Protein AF-M7ZDM6-F1 (afdb_monomer)

Radius of gyration: 28.96 Å; Cα contacts (8 Å, |Δi|>4): 39; chains: 1; bounding box: 56×85×40 Å

Mean predicted aligned error: 17.51 Å

Secondary structure (DSSP, 8-state):
--SSTTHHHHHHHHHHHHHHHHHT--HHHHTHHHHHHHHHHHHHTHHHHHHHHHHHHHHHHHHHHHHHHHHHHHTTS----------------------------------------------

Sequence (123 aa):
MKAGGCKEAFVSWEECVQAAEKEGSDMVERCFQVTTDLKKCMDAHADYYAPVLQAEQTVSDQAQAAIAAATADTNKNNGEESAPSPDTDWVEVEEATSSTPAEGMKNEEAIVDKAESLSLGNQ

pLDDT: mean 73.75, std 25.98, range [29.66, 98.75]

Foldseek 3Di:
DCDDDLNVLVVVLVVLQVVCVVVVHDSCVRCVVSVVVSVVRCVVVVVVVVVVVVVVVVVVVVVVVVVVVVVVVVVVPDPDDDDDDPPPDDPPPDDDDDDDDDDDDDDDDDDDDDDDDDDDDDD

Solvent-accessible surface area (backbone atoms only — not comparable to full-atom values): 8118 Å² total; per-residue (Å²): 106,89,62,70,96,43,24,67,43,42,50,56,33,52,54,42,43,54,50,19,64,75,69,73,46,64,45,67,76,75,32,42,65,45,47,51,52,32,49,53,41,46,64,78,42,36,81,81,51,41,66,61,53,52,53,51,49,53,51,51,54,51,52,54,51,51,52,52,50,58,53,58,62,54,65,75,76,58,86,84,82,82,85,80,78,83,78,74,76,74,81,77,81,74,86,78,88,77,85,86,88,88,86,89,84,89,82,86,86,88,83,81,86,82,80,82,87,90,79,84,85,82,136

Structure (mmCIF, N/CA/C/O backbone):
data_AF-M7ZDM6-F1
#
_entry.id   AF-M7ZDM6-F1
#
loop_
_atom_site.group_PDB
_atom_site.id
_atom_site.type_symbol
_atom_site.label_atom_id
_atom_site.label_alt_id
_atom_site.label_comp_id
_atom_site.label_asym_id
_atom_site.label_entity_id
_atom_site.label_seq_id
_atom_site.pdbx_PDB_ins_code
_atom_site.Cartn_x
_atom_site.Cartn_y
_atom_site.Cartn_z
_atom_site.occupancy
_atom_site.B_iso_or_equiv
_atom_site.auth_seq_id
_atom_site.auth_comp_id
_atom_site.auth_asym_id
_atom_site.auth_atom_id
_atom_site.pdbx_PDB_model_num
ATOM 1 N N . MET A 1 1 ? -2.702 -8.001 -3.605 1.00 80.75 1 MET A N 1
ATOM 2 C CA . MET A 1 1 ? -2.093 -8.751 -2.479 1.00 80.75 1 MET A CA 1
ATOM 3 C C . MET A 1 1 ? -2.919 -9.944 -1.969 1.00 80.75 1 MET A C 1
ATOM 5 O O . MET A 1 1 ? -2.412 -10.691 -1.148 1.00 80.75 1 MET A O 1
ATOM 9 N N . LYS A 1 2 ? -4.134 -10.211 -2.490 1.00 80.12 2 LYS A N 1
ATOM 10 C CA . LYS A 1 2 ? -4.997 -11.348 -2.074 1.00 80.12 2 LYS A CA 1
ATOM 11 C C . LYS A 1 2 ? -4.570 -12.737 -2.592 1.00 80.12 2 LYS A C 1
ATOM 13 O O . LYS A 1 2 ? -5.308 -13.709 -2.449 1.00 80.12 2 LYS A O 1
ATOM 18 N N . ALA A 1 3 ? -3.397 -12.832 -3.207 1.00 80.88 3 ALA A N 1
ATOM 19 C CA . ALA A 1 3 ? -2.807 -14.055 -3.741 1.00 80.88 3 ALA A CA 1
ATOM 20 C C . ALA A 1 3 ? -1.290 -14.034 -3.493 1.00 80.88 3 ALA A C 1
ATOM 22 O O . ALA A 1 3 ? -0.704 -12.955 -3.363 1.00 80.88 3 ALA A O 1
ATOM 23 N N . GLY A 1 4 ? -0.663 -15.211 -3.459 1.00 86.12 4 GLY A N 1
ATOM 24 C CA . GLY A 1 4 ? 0.757 -15.375 -3.128 1.00 86.12 4 GLY A CA 1
ATOM 25 C C . GLY A 1 4 ? 1.005 -15.652 -1.640 1.00 86.12 4 GLY A C 1
ATOM 26 O O . GLY A 1 4 ? 0.064 -15.821 -0.864 1.00 86.12 4 GLY A O 1
ATOM 27 N N . GLY A 1 5 ? 2.283 -15.708 -1.248 1.00 90.69 5 GLY A N 1
ATOM 28 C CA . GLY A 1 5 ? 2.720 -16.138 0.091 1.00 90.69 5 GLY A CA 1
ATOM 29 C C . GLY A 1 5 ? 2.243 -15.256 1.250 1.00 90.69 5 GLY A C 1
ATOM 30 O O . GLY A 1 5 ? 2.116 -15.740 2.369 1.00 90.69 5 GLY A O 1
ATOM 31 N N . CYS A 1 6 ? 1.898 -13.994 0.982 1.00 96.19 6 CYS A N 1
ATOM 32 C CA . CYS A 1 6 ? 1.470 -13.034 2.005 1.00 96.19 6 CYS A CA 1
ATOM 33 C C . CYS A 1 6 ? -0.045 -12.853 2.113 1.00 96.19 6 CYS A C 1
ATOM 35 O O . CYS A 1 6 ? -0.493 -11.894 2.739 1.00 96.19 6 CYS A O 1
ATOM 37 N N . LYS A 1 7 ? -0.845 -13.742 1.509 1.00 95.50 7 LYS A N 1
ATOM 38 C CA . LYS A 1 7 ? -2.310 -13.630 1.531 1.00 95.50 7 LYS A CA 1
ATOM 39 C C . LYS A 1 7 ? -2.861 -13.517 2.957 1.00 95.50 7 LYS A C 1
ATOM 41 O O . LYS A 1 7 ? -3.664 -12.630 3.209 1.00 95.50 7 LYS A O 1
ATOM 46 N N . GLU A 1 8 ? -2.426 -14.377 3.875 1.00 96.94 8 GLU A N 1
ATOM 47 C CA . GLU A 1 8 ? -2.952 -14.390 5.249 1.00 96.94 8 GLU A CA 1
ATOM 48 C C . GLU A 1 8 ? -2.577 -13.112 6.013 1.00 96.94 8 GLU A C 1
ATOM 50 O O . GLU A 1 8 ? -3.441 -12.479 6.610 1.00 96.94 8 GLU A O 1
ATOM 55 N N . ALA A 1 9 ? -1.323 -12.656 5.899 1.00 96.56 9 ALA A N 1
ATOM 56 C CA . ALA A 1 9 ? -0.893 -11.381 6.479 1.00 96.56 9 ALA A CA 1
ATOM 57 C C . ALA A 1 9 ? -1.692 -10.192 5.914 1.00 96.56 9 ALA A C 1
ATOM 59 O O . ALA A 1 9 ? -2.008 -9.248 6.636 1.00 96.56 9 ALA A O 1
ATOM 60 N N . PHE A 1 10 ? -2.050 -10.248 4.628 1.00 97.56 10 PHE A N 1
ATOM 61 C CA . PHE A 1 10 ? -2.876 -9.229 3.990 1.00 97.56 10 PHE A CA 1
ATOM 62 C C . PHE A 1 10 ? -4.321 -9.246 4.504 1.00 97.56 10 PHE A C 1
ATOM 64 O O . PHE A 1 10 ? -4.865 -8.184 4.788 1.00 97.56 10 PHE A O 1
ATOM 71 N N . VAL A 1 11 ? -4.924 -10.426 4.677 1.00 97.94 11 VAL A N 1
ATOM 72 C CA . VAL A 1 11 ? -6.275 -10.555 5.250 1.00 97.94 11 VAL A CA 1
ATOM 73 C C . VAL A 1 11 ? -6.311 -10.019 6.683 1.00 97.94 11 VAL A C 1
ATOM 75 O O . VAL A 1 11 ? -7.189 -9.224 7.001 1.00 97.94 11 VAL A O 1
ATOM 78 N N . SER A 1 12 ? -5.324 -10.350 7.524 1.00 97.88 12 SER A N 1
ATOM 79 C CA . SER A 1 12 ? -5.245 -9.806 8.891 1.00 97.88 12 SER A CA 1
ATOM 80 C C . SER A 1 12 ? -5.106 -8.281 8.920 1.00 97.88 12 SER A C 1
ATOM 82 O O . SER A 1 12 ? -5.660 -7.617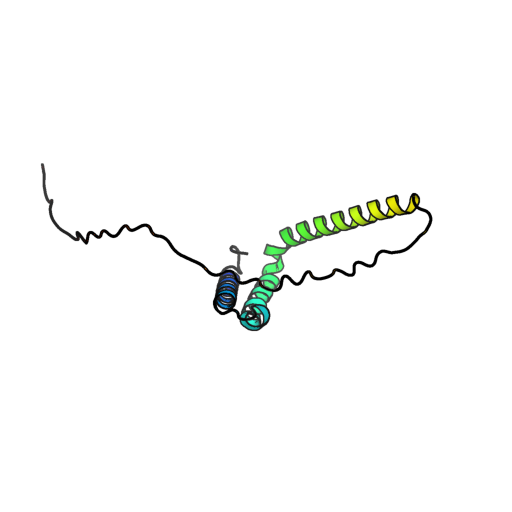 9.797 1.00 97.88 12 SER A O 1
ATOM 84 N N . TRP A 1 13 ? -4.379 -7.706 7.959 1.00 98.50 13 TRP A N 1
ATOM 85 C CA . TRP A 1 13 ? -4.308 -6.258 7.799 1.00 98.50 13 TRP A CA 1
ATOM 86 C C . TRP A 1 13 ? -5.664 -5.660 7.384 1.00 98.50 13 TRP A C 1
ATOM 88 O O . TRP A 1 13 ? -6.107 -4.704 8.016 1.00 98.50 13 TRP A O 1
ATOM 98 N N . GLU A 1 14 ? -6.361 -6.244 6.399 1.00 98.06 14 GLU A N 1
ATOM 99 C CA . GLU A 1 14 ? -7.698 -5.787 5.972 1.00 98.06 14 GLU A CA 1
ATOM 100 C C . GLU A 1 14 ? -8.721 -5.840 7.116 1.00 98.06 14 GLU A C 1
ATOM 102 O O . GLU A 1 14 ? -9.502 -4.906 7.298 1.00 98.06 14 GLU A O 1
ATOM 107 N N . GLU A 1 15 ? -8.710 -6.913 7.908 1.00 98.38 15 GLU A N 1
ATOM 108 C CA . GLU A 1 15 ? -9.581 -7.062 9.077 1.00 98.38 15 GLU A CA 1
ATOM 109 C C . GLU A 1 15 ? -9.297 -5.990 10.132 1.00 98.38 15 GLU A C 1
ATOM 111 O O . GLU A 1 15 ? -10.231 -5.409 10.691 1.00 98.38 15 GLU A O 1
ATOM 116 N N . CYS A 1 16 ? -8.019 -5.681 10.375 1.00 98.75 16 CYS A N 1
ATOM 117 C CA . CYS A 1 16 ? -7.642 -4.614 11.292 1.00 98.75 16 CYS A CA 1
ATOM 118 C C . CYS A 1 16 ? -8.108 -3.241 10.796 1.00 98.75 16 CYS A C 1
ATOM 120 O O . CYS A 1 16 ? -8.686 -2.488 11.579 1.00 98.75 16 CYS A O 1
ATOM 122 N N . VAL A 1 17 ? -7.904 -2.927 9.510 1.00 98.38 17 VAL A N 1
ATOM 123 C CA . VAL A 1 17 ? -8.342 -1.655 8.910 1.00 98.38 17 VAL A CA 1
ATOM 124 C C . VAL A 1 17 ? -9.860 -1.517 8.998 1.00 98.38 17 VAL A C 1
ATOM 126 O O . VAL A 1 17 ? -10.347 -0.506 9.494 1.00 98.38 17 VAL A O 1
ATOM 129 N N . GLN A 1 18 ? -10.617 -2.560 8.640 1.00 98.44 18 GLN A N 1
ATOM 130 C CA . GLN A 1 18 ? -12.075 -2.537 8.789 1.00 98.44 18 GLN A CA 1
ATOM 131 C C . GLN A 1 18 ? -12.524 -2.349 10.240 1.00 98.44 18 GLN A C 1
ATOM 133 O O . GLN A 1 18 ? -13.552 -1.719 10.484 1.00 98.44 18 GLN A O 1
ATOM 138 N N . ALA A 1 19 ? -11.818 -2.936 11.208 1.00 98.38 19 ALA A N 1
ATOM 139 C CA . ALA A 1 19 ? -12.120 -2.714 12.618 1.00 98.38 19 ALA A CA 1
ATOM 140 C C . ALA A 1 19 ? -11.812 -1.266 13.028 1.00 98.38 19 ALA A C 1
ATOM 142 O O . ALA A 1 19 ? -12.620 -0.653 13.721 1.00 98.38 19 ALA A O 1
ATOM 143 N N . ALA A 1 20 ? -10.693 -0.704 12.558 1.00 98.31 20 ALA A N 1
ATOM 144 C CA . ALA A 1 20 ? -10.311 0.675 12.839 1.00 98.31 20 ALA A CA 1
ATOM 145 C C . ALA A 1 20 ? -11.353 1.677 12.319 1.00 98.31 20 ALA A C 1
ATOM 147 O O . ALA A 1 20 ? -11.764 2.568 13.057 1.00 98.31 20 ALA A O 1
ATOM 148 N N . GLU A 1 21 ? -11.831 1.475 11.088 1.00 97.75 21 GLU A N 1
ATOM 149 C CA . GLU A 1 21 ? -12.880 2.289 10.466 1.00 97.75 21 GLU A CA 1
ATOM 150 C C . GLU A 1 21 ? -14.199 2.218 11.244 1.00 97.75 21 GLU A C 1
ATOM 152 O O . GLU A 1 21 ? -14.809 3.246 11.530 1.00 97.75 21 GLU A O 1
ATOM 157 N N . LYS A 1 22 ? -14.633 1.010 11.631 1.00 98.31 22 LYS A N 1
ATOM 158 C CA . LYS A 1 22 ? -15.876 0.809 12.398 1.00 98.31 22 LYS A CA 1
ATOM 159 C C . LYS A 1 22 ? -15.822 1.449 13.784 1.00 98.31 22 LYS A C 1
ATOM 161 O O . LYS A 1 22 ? -16.853 1.877 14.294 1.00 98.31 22 LYS A O 1
ATOM 166 N N . GLU A 1 23 ? -14.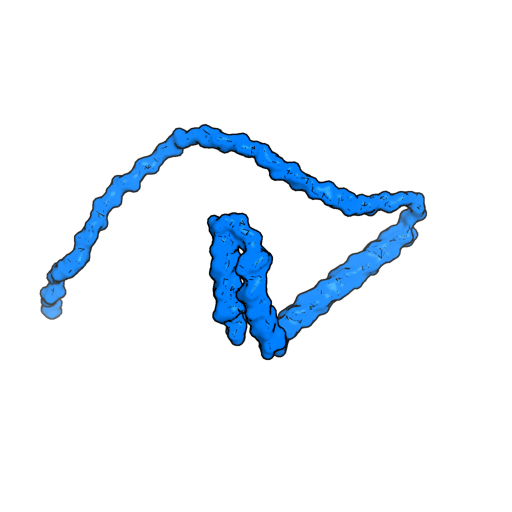644 1.479 14.397 1.00 97.56 23 GLU A N 1
ATOM 167 C CA . GLU A 1 23 ? -14.428 2.028 15.737 1.00 97.56 23 GLU A CA 1
ATOM 168 C C . GLU A 1 23 ? -14.051 3.519 15.723 1.00 97.56 23 GLU A C 1
ATOM 170 O O . GLU A 1 23 ? -13.981 4.134 16.785 1.00 97.56 23 GLU A O 1
ATOM 175 N N . GLY A 1 24 ? -13.810 4.110 14.546 1.00 97.19 24 GLY A N 1
ATOM 176 C CA . GLY A 1 24 ? -13.338 5.491 14.415 1.00 97.19 24 GLY A CA 1
ATOM 177 C C . GLY A 1 24 ? -11.936 5.718 14.993 1.00 97.19 24 GLY A C 1
ATOM 178 O O . GLY A 1 24 ? -11.596 6.839 15.362 1.00 97.19 24 GLY A O 1
ATOM 179 N N . SER A 1 25 ? -11.130 4.660 15.120 1.00 96.69 25 SER A N 1
ATOM 180 C CA . SER A 1 25 ? -9.754 4.740 15.620 1.00 96.69 25 SER A CA 1
ATOM 181 C C . SER A 1 25 ? -8.766 4.984 14.483 1.00 96.69 25 SER A C 1
ATOM 183 O O . SER A 1 25 ? -8.984 4.493 13.374 1.00 96.69 25 SER A O 1
ATOM 185 N N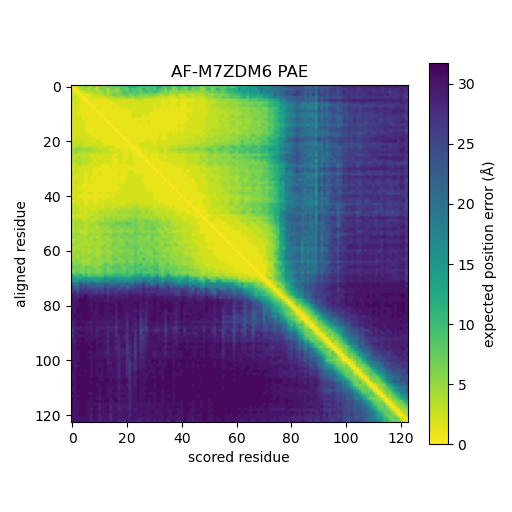 . ASP A 1 26 ? -7.641 5.641 14.768 1.00 97.56 26 ASP A N 1
ATOM 186 C CA . ASP A 1 26 ? -6.573 5.797 13.783 1.00 97.56 26 ASP A CA 1
ATOM 187 C C . ASP A 1 26 ? -6.020 4.432 13.337 1.00 97.56 26 ASP A C 1
ATOM 189 O O . ASP A 1 26 ? -5.499 3.641 14.133 1.00 97.56 26 ASP A O 1
ATOM 193 N N . MET A 1 27 ? -6.149 4.145 12.041 1.00 97.56 27 MET A N 1
ATOM 194 C CA . MET A 1 27 ? -5.733 2.864 11.473 1.00 97.56 27 MET A CA 1
ATOM 195 C C . MET A 1 27 ? -4.215 2.681 11.532 1.00 97.56 27 MET A C 1
ATOM 197 O O . MET A 1 27 ? -3.747 1.547 11.627 1.00 97.56 27 MET A O 1
ATOM 201 N N . VAL A 1 28 ? -3.442 3.773 11.468 1.00 96.19 28 VAL A N 1
ATOM 202 C CA . VAL A 1 28 ? -1.979 3.710 11.407 1.00 96.19 28 VAL A CA 1
ATOM 203 C C . VAL A 1 28 ? -1.433 3.239 12.746 1.00 96.19 28 VAL A C 1
ATOM 205 O O . VAL A 1 28 ? -0.665 2.278 12.779 1.00 96.19 28 VAL A O 1
ATOM 208 N N . GLU A 1 29 ? -1.875 3.846 13.845 1.00 97.50 29 GLU A N 1
ATOM 209 C CA . GLU A 1 29 ? -1.501 3.434 15.196 1.00 97.50 29 GLU A CA 1
ATOM 210 C C . GLU A 1 29 ? -2.049 2.047 15.542 1.00 97.50 29 GLU A C 1
ATOM 212 O O . GLU A 1 29 ? -1.296 1.173 15.983 1.00 97.50 29 GLU A O 1
ATOM 217 N N . ARG A 1 30 ? -3.343 1.799 15.298 1.00 97.94 30 ARG A N 1
ATOM 218 C CA . ARG A 1 30 ? -3.982 0.525 15.662 1.00 97.94 30 ARG A CA 1
ATOM 219 C C . ARG A 1 30 ? -3.400 -0.659 14.895 1.00 97.94 30 ARG A C 1
ATOM 221 O O . ARG A 1 30 ? -3.146 -1.714 15.476 1.00 97.94 30 ARG A O 1
ATOM 228 N N . CYS A 1 31 ? -3.212 -0.503 13.588 1.00 98.56 31 CYS A N 1
ATOM 229 C CA . CYS A 1 31 ? -2.805 -1.585 12.696 1.00 98.56 31 CYS A CA 1
ATOM 230 C C . CYS A 1 31 ? -1.303 -1.587 12.408 1.00 98.56 31 CYS A C 1
ATOM 232 O O . CYS A 1 31 ? -0.857 -2.322 11.524 1.00 98.56 31 CYS A O 1
ATOM 234 N N . PHE A 1 32 ? -0.500 -0.818 13.152 1.00 98.44 32 PHE A N 1
ATOM 235 C CA . PHE A 1 32 ? 0.945 -0.714 12.945 1.00 98.44 32 PHE A CA 1
ATOM 236 C C . PHE A 1 32 ? 1.638 -2.081 12.916 1.00 98.44 32 PHE A C 1
ATOM 238 O O . PHE A 1 32 ? 2.420 -2.375 12.008 1.00 98.44 32 PHE A O 1
ATOM 245 N N . GLN A 1 33 ? 1.326 -2.943 13.888 1.00 98.50 33 GLN A N 1
ATOM 246 C CA . GLN A 1 33 ? 1.967 -4.251 14.009 1.00 98.50 33 GLN A CA 1
ATOM 247 C C . GLN A 1 33 ? 1.612 -5.163 12.826 1.00 98.50 33 GLN A C 1
ATOM 249 O O . GLN A 1 33 ? 2.510 -5.686 12.170 1.00 98.50 33 GLN A O 1
ATOM 254 N N . VAL A 1 34 ? 0.323 -5.288 12.486 1.00 98.25 34 VAL A N 1
ATOM 255 C CA . VAL A 1 34 ? -0.115 -6.123 11.350 1.00 98.25 34 VAL A CA 1
ATOM 256 C C . VAL A 1 34 ? 0.361 -5.566 10.004 1.00 98.25 34 VAL A C 1
ATOM 258 O O . VAL A 1 34 ? 0.712 -6.333 9.111 1.00 98.25 34 VAL A O 1
ATOM 261 N N . THR A 1 35 ? 0.475 -4.241 9.874 1.00 98.06 35 THR A N 1
ATOM 262 C CA . THR A 1 35 ? 1.063 -3.580 8.696 1.00 98.06 35 THR A CA 1
ATOM 263 C C . THR A 1 35 ? 2.554 -3.891 8.582 1.00 98.06 35 THR A C 1
ATOM 265 O O . THR A 1 35 ? 3.051 -4.206 7.501 1.00 98.06 35 THR A O 1
ATOM 268 N N . THR A 1 36 ? 3.274 -3.855 9.705 1.00 98.38 36 THR A N 1
ATOM 269 C CA . THR A 1 36 ? 4.697 -4.201 9.763 1.00 98.38 36 THR A CA 1
ATOM 270 C C . THR A 1 36 ? 4.926 -5.660 9.375 1.00 98.38 36 THR A C 1
ATOM 272 O O . THR A 1 36 ? 5.860 -5.962 8.632 1.00 98.38 36 THR A O 1
ATOM 275 N N . ASP A 1 37 ? 4.078 -6.573 9.838 1.00 98.12 37 ASP A N 1
ATOM 276 C CA . ASP A 1 37 ? 4.219 -7.995 9.530 1.00 98.12 37 ASP A CA 1
ATOM 277 C C . ASP A 1 37 ? 3.855 -8.307 8.070 1.00 98.12 37 ASP A C 1
ATOM 279 O O . ASP A 1 37 ? 4.570 -9.068 7.410 1.00 98.12 37 ASP A O 1
ATOM 283 N N . LEU A 1 38 ? 2.845 -7.631 7.512 1.00 97.31 38 LEU A N 1
ATOM 284 C CA . LEU A 1 38 ? 2.569 -7.657 6.076 1.00 97.31 38 LEU A CA 1
ATOM 285 C C . LEU A 1 38 ? 3.776 -7.163 5.265 1.00 97.31 38 LEU A C 1
ATOM 287 O O . LEU A 1 38 ? 4.197 -7.838 4.324 1.00 97.31 38 LEU A O 1
ATOM 291 N N . LYS A 1 39 ? 4.377 -6.029 5.649 1.00 96.06 39 LYS A N 1
ATOM 292 C CA . LYS A 1 39 ? 5.560 -5.476 4.975 1.00 96.06 39 LYS A CA 1
ATOM 293 C C . LYS A 1 39 ? 6.736 -6.450 5.005 1.00 96.06 39 LYS A C 1
ATOM 295 O O . LYS A 1 39 ? 7.327 -6.711 3.962 1.00 96.06 39 LYS A O 1
ATOM 300 N N . LYS A 1 40 ? 7.043 -7.033 6.170 1.00 97.62 40 LYS A N 1
ATOM 301 C CA . LYS A 1 40 ? 8.102 -8.049 6.304 1.00 97.62 40 LYS A CA 1
ATOM 302 C C . LYS A 1 40 ? 7.853 -9.248 5.394 1.00 97.62 40 LYS A C 1
ATOM 304 O O . LYS A 1 40 ? 8.793 -9.742 4.779 1.00 97.62 40 LYS A O 1
ATOM 309 N N . CYS A 1 41 ? 6.604 -9.705 5.293 1.00 97.31 41 CYS A N 1
ATOM 310 C CA . CYS A 1 41 ? 6.256 -10.782 4.376 1.00 97.31 41 CYS A CA 1
ATOM 311 C C . CYS A 1 41 ? 6.528 -10.378 2.921 1.00 97.31 41 CYS A C 1
ATOM 313 O O . CYS A 1 41 ? 7.188 -11.112 2.191 1.00 97.31 41 CYS A O 1
ATOM 315 N N . MET A 1 42 ? 6.073 -9.195 2.501 1.00 94.44 42 MET A N 1
ATOM 316 C CA . MET A 1 42 ? 6.307 -8.703 1.141 1.00 94.44 42 MET A CA 1
ATOM 317 C C . MET A 1 42 ? 7.796 -8.587 0.812 1.00 94.44 42 MET A C 1
ATOM 319 O O . MET A 1 42 ? 8.197 -8.956 -0.286 1.00 94.44 42 MET A O 1
ATOM 323 N N . ASP A 1 43 ? 8.610 -8.131 1.765 1.00 93.31 43 ASP A N 1
ATOM 324 C CA . ASP A 1 43 ? 10.060 -8.013 1.594 1.00 93.31 43 ASP A CA 1
ATOM 325 C C . ASP A 1 43 ? 10.740 -9.383 1.479 1.00 93.31 43 ASP A C 1
ATOM 327 O O . ASP A 1 43 ? 11.637 -9.563 0.657 1.00 93.31 43 ASP A O 1
ATOM 331 N N . ALA A 1 44 ? 10.285 -10.374 2.250 1.00 95.38 44 ALA A N 1
ATOM 332 C CA . ALA A 1 44 ? 10.764 -11.753 2.146 1.00 95.38 44 ALA A CA 1
ATOM 333 C C . ALA A 1 44 ? 10.356 -12.436 0.826 1.00 95.38 44 ALA A C 1
ATOM 335 O O . ALA A 1 44 ? 11.005 -13.390 0.402 1.00 95.38 44 ALA A O 1
ATOM 336 N N . HIS A 1 45 ? 9.305 -11.935 0.174 1.00 93.06 45 HIS A N 1
ATOM 337 C CA . HIS A 1 45 ? 8.778 -12.414 -1.105 1.00 93.06 45 HIS A CA 1
ATOM 338 C C . HIS A 1 45 ? 8.909 -11.355 -2.207 1.00 93.06 45 HIS A C 1
ATOM 340 O O . HIS A 1 45 ? 8.044 -11.231 -3.080 1.00 93.06 45 HIS A O 1
ATOM 346 N N . ALA A 1 46 ? 9.977 -10.554 -2.151 1.00 91.31 46 ALA A N 1
ATOM 347 C CA . ALA A 1 46 ? 10.172 -9.439 -3.067 1.00 91.31 46 ALA A CA 1
ATOM 348 C C . ALA A 1 46 ? 10.213 -9.887 -4.534 1.00 91.31 46 ALA A C 1
ATOM 350 O O . ALA A 1 46 ? 9.758 -9.149 -5.393 1.00 91.31 46 ALA A O 1
ATOM 351 N N . ASP A 1 47 ? 10.690 -11.094 -4.835 1.00 91.69 47 ASP A N 1
ATOM 352 C CA . ASP A 1 47 ? 10.724 -11.668 -6.184 1.00 91.69 47 ASP A CA 1
ATOM 353 C C . ASP A 1 47 ? 9.329 -11.849 -6.803 1.00 91.69 47 ASP A C 1
ATOM 355 O O . ASP A 1 47 ? 9.148 -11.623 -7.999 1.00 91.69 47 ASP A O 1
ATOM 359 N N . TYR A 1 48 ? 8.328 -12.192 -5.990 1.00 92.06 48 TYR A N 1
ATOM 360 C CA . TYR A 1 48 ? 6.940 -12.310 -6.435 1.00 92.06 48 TYR A CA 1
ATOM 361 C C . TYR A 1 48 ? 6.309 -10.942 -6.744 1.00 92.06 48 TYR A C 1
ATOM 363 O O . TYR A 1 48 ? 5.516 -10.822 -7.679 1.00 92.06 48 TYR A O 1
ATOM 371 N N . TYR A 1 49 ? 6.665 -9.899 -5.988 1.00 88.38 49 TYR A N 1
ATOM 372 C CA . TYR A 1 49 ? 6.088 -8.554 -6.132 1.00 88.38 49 TYR A CA 1
ATOM 373 C C . TYR A 1 49 ? 6.910 -7.613 -7.029 1.00 88.38 49 TYR A C 1
ATOM 375 O O . TYR A 1 49 ? 6.364 -6.663 -7.587 1.00 88.38 49 TYR A O 1
ATOM 383 N N . ALA A 1 50 ? 8.203 -7.870 -7.217 1.00 91.44 50 ALA A N 1
ATOM 384 C CA . ALA A 1 50 ? 9.114 -7.004 -7.962 1.00 91.44 50 ALA A CA 1
ATOM 385 C C . ALA A 1 50 ? 8.670 -6.721 -9.407 1.00 91.44 50 ALA A C 1
ATOM 387 O O . ALA A 1 50 ? 8.741 -5.557 -9.792 1.00 91.44 50 ALA A O 1
ATOM 388 N N . PRO A 1 51 ? 8.166 -7.687 -10.204 1.00 93.44 51 PRO A N 1
ATOM 389 C CA . PRO A 1 51 ? 7.838 -7.421 -11.604 1.00 93.44 51 PRO A CA 1
ATOM 390 C C . PRO A 1 51 ? 6.778 -6.331 -11.786 1.00 93.44 51 PRO A C 1
ATOM 392 O O . PRO A 1 51 ? 6.902 -5.491 -12.675 1.00 93.44 51 PRO A O 1
ATOM 395 N N . VA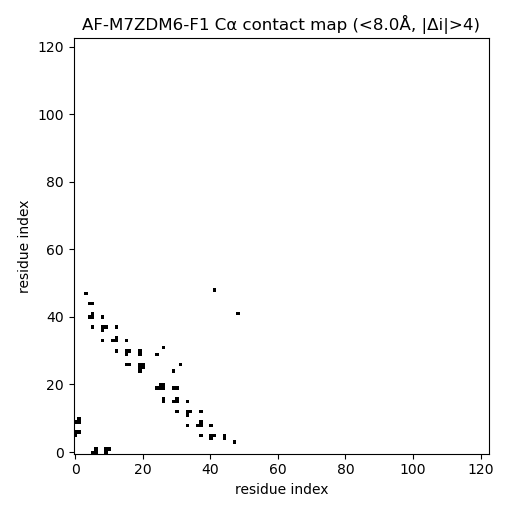L A 1 52 ? 5.749 -6.321 -10.930 1.00 90.62 52 VAL A N 1
ATOM 396 C CA . VAL A 1 52 ? 4.700 -5.296 -10.991 1.00 90.62 52 VAL A CA 1
ATOM 397 C C . VAL A 1 52 ? 5.214 -3.956 -10.470 1.00 90.62 52 VAL A C 1
ATOM 399 O O . VAL A 1 52 ? 5.040 -2.946 -11.143 1.00 90.62 52 VAL A O 1
ATOM 402 N N . LEU A 1 53 ? 5.951 -3.954 -9.355 1.00 89.06 53 LEU A N 1
ATOM 403 C CA . LEU A 1 53 ? 6.506 -2.730 -8.768 1.00 89.06 53 LEU A CA 1
ATOM 404 C C . LEU A 1 53 ? 7.518 -2.046 -9.700 1.00 89.06 53 LEU A C 1
ATOM 406 O O . LEU A 1 53 ? 7.545 -0.826 -9.816 1.00 89.06 53 LEU A O 1
ATOM 410 N N . GLN A 1 54 ? 8.340 -2.822 -10.405 1.00 95.38 54 GLN A N 1
ATOM 411 C CA . GLN A 1 54 ? 9.290 -2.297 -11.386 1.00 95.38 54 GLN A CA 1
ATOM 412 C C . GLN A 1 54 ? 8.581 -1.714 -12.610 1.00 95.38 54 GLN A C 1
ATOM 414 O O . GLN A 1 54 ? 9.007 -0.679 -13.129 1.00 95.38 54 GLN A O 1
ATOM 419 N N . ALA A 1 55 ? 7.505 -2.356 -13.072 1.00 95.88 55 ALA A N 1
ATOM 420 C CA . ALA A 1 55 ? 6.691 -1.824 -14.158 1.00 95.88 55 ALA A CA 1
ATOM 421 C C . ALA A 1 55 ? 6.028 -0.497 -13.751 1.00 95.88 55 ALA A C 1
ATOM 423 O O . ALA A 1 55 ? 6.093 0.472 -14.506 1.00 95.88 55 ALA A O 1
ATOM 424 N N . GLU A 1 56 ? 5.467 -0.425 -12.543 1.00 94.50 56 GLU A N 1
ATOM 425 C CA . GLU A 1 56 ? 4.885 0.799 -11.982 1.00 94.50 56 GLU A CA 1
ATOM 426 C C . GLU A 1 56 ? 5.926 1.921 -11.861 1.00 94.50 56 GLU A C 1
ATOM 428 O O . GLU A 1 56 ? 5.685 3.033 -12.335 1.00 94.50 56 GLU A O 1
ATOM 433 N N . GLN A 1 57 ? 7.114 1.624 -11.322 1.00 96.06 57 GLN A N 1
ATOM 434 C CA . GLN A 1 57 ? 8.206 2.596 -11.214 1.00 96.06 57 GLN A CA 1
ATOM 435 C C . GLN A 1 57 ? 8.630 3.121 -12.589 1.00 96.06 57 GLN A C 1
ATOM 437 O O . GLN A 1 57 ? 8.766 4.324 -12.782 1.00 96.06 57 GLN A O 1
ATOM 442 N N . THR A 1 58 ? 8.768 2.228 -13.571 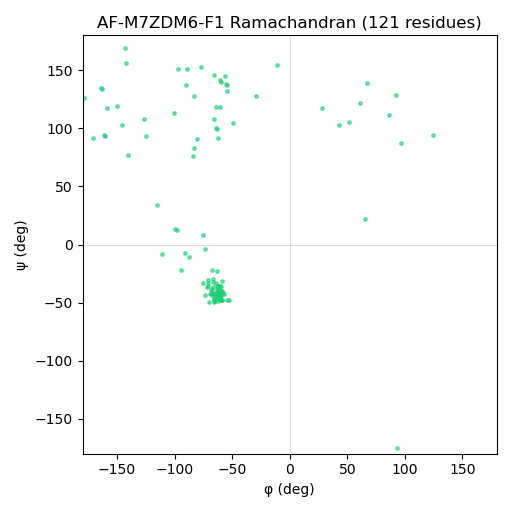1.00 97.94 58 THR A N 1
ATOM 443 C CA . THR A 1 58 ? 9.146 2.592 -14.942 1.00 97.94 58 THR A CA 1
ATOM 444 C C . THR A 1 58 ? 8.135 3.554 -15.573 1.00 97.94 58 THR A C 1
ATOM 446 O O . THR A 1 58 ? 8.525 4.496 -16.264 1.00 97.94 58 THR A O 1
ATOM 449 N N . VAL A 1 59 ? 6.836 3.341 -15.337 1.00 97.81 59 VAL A N 1
ATOM 450 C CA . VAL A 1 59 ? 5.774 4.246 -15.806 1.00 97.81 59 VAL A CA 1
ATOM 451 C C . VAL A 1 59 ? 5.834 5.586 -15.071 1.00 97.81 59 VAL A C 1
ATOM 453 O O . VAL A 1 59 ? 5.725 6.632 -15.711 1.00 97.81 59 VAL A O 1
ATOM 456 N N . SER A 1 60 ? 6.051 5.571 -13.755 1.00 96.69 60 SER A N 1
ATOM 457 C CA . SER A 1 60 ? 6.208 6.788 -12.950 1.00 96.69 60 SER A CA 1
ATOM 458 C C . SER A 1 60 ? 7.385 7.643 -13.432 1.00 96.69 60 SER A C 1
ATOM 460 O O . SER A 1 60 ? 7.220 8.840 -13.667 1.00 96.69 60 SER A O 1
ATOM 462 N N . ASP A 1 61 ? 8.553 7.038 -13.649 1.00 97.94 61 ASP A N 1
ATOM 463 C CA . ASP A 1 61 ? 9.759 7.740 -14.106 1.00 97.94 61 ASP A CA 1
ATOM 464 C C . ASP A 1 61 ? 9.552 8.366 -15.493 1.00 97.94 61 ASP A C 1
ATOM 466 O O . ASP A 1 61 ? 9.938 9.511 -15.739 1.00 97.94 61 ASP A O 1
ATOM 470 N N . GLN A 1 62 ? 8.883 7.647 -16.401 1.00 97.81 62 GLN A N 1
ATOM 471 C CA . GLN A 1 62 ? 8.526 8.175 -17.720 1.00 97.81 62 GLN A CA 1
ATOM 472 C C . GLN A 1 62 ? 7.550 9.350 -17.626 1.00 97.81 62 GLN A C 1
ATOM 474 O O . GLN A 1 62 ? 7.730 10.349 -18.325 1.00 97.81 62 GLN A O 1
ATOM 479 N N . ALA A 1 63 ? 6.539 9.260 -16.757 1.00 97.69 63 ALA A N 1
ATOM 480 C CA . ALA A 1 63 ? 5.594 10.348 -16.535 1.00 97.69 63 ALA A CA 1
ATOM 481 C C . ALA A 1 63 ? 6.306 11.600 -15.999 1.00 97.69 63 ALA A C 1
ATOM 483 O O . ALA A 1 63 ? 6.095 12.699 -16.512 1.00 97.69 63 ALA A O 1
ATOM 484 N N . GLN A 1 64 ? 7.210 11.436 -15.030 1.00 97.50 64 GLN A N 1
ATOM 485 C CA . GLN A 1 64 ? 8.018 12.533 -14.493 1.00 97.50 64 GLN A CA 1
ATOM 486 C C . GLN A 1 64 ? 8.920 13.162 -15.565 1.00 97.50 64 GLN A C 1
ATOM 488 O O . GLN A 1 64 ? 8.971 14.388 -15.679 1.00 97.50 64 GLN A O 1
ATOM 493 N N . ALA A 1 65 ? 9.580 12.352 -16.397 1.00 97.44 65 ALA A N 1
ATOM 494 C CA . ALA A 1 65 ? 10.413 12.845 -17.494 1.00 97.44 65 ALA A CA 1
ATOM 495 C C . ALA A 1 65 ? 9.601 13.627 -18.543 1.00 97.44 65 ALA A C 1
ATOM 497 O O . ALA A 1 65 ? 10.050 14.671 -19.017 1.00 97.44 65 ALA A O 1
ATOM 498 N 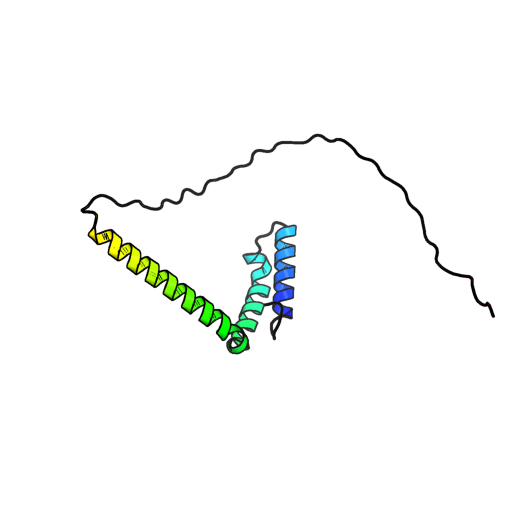N . ALA A 1 66 ? 8.393 13.164 -18.877 1.00 96.31 66 ALA A N 1
ATOM 499 C CA . ALA A 1 66 ? 7.505 13.861 -19.804 1.00 96.31 66 ALA A CA 1
ATOM 500 C C . ALA A 1 66 ? 7.038 15.217 -19.248 1.00 96.31 66 ALA A C 1
ATOM 502 O O . ALA A 1 66 ? 7.037 16.210 -19.976 1.00 96.31 66 ALA A O 1
ATOM 503 N N . ILE A 1 67 ? 6.703 15.284 -17.954 1.00 96.38 67 ILE A N 1
ATOM 504 C CA . ILE A 1 67 ? 6.340 16.539 -17.277 1.00 96.38 67 ILE A CA 1
ATOM 505 C C . ILE A 1 67 ? 7.528 17.511 -17.271 1.00 96.38 67 ILE A C 1
ATOM 507 O O . ILE A 1 67 ? 7.369 18.691 -17.592 1.00 96.38 67 ILE A O 1
ATOM 511 N N . ALA A 1 68 ? 8.731 17.026 -16.953 1.00 95.94 68 ALA A N 1
ATOM 512 C CA . ALA A 1 68 ? 9.947 17.835 -16.968 1.00 95.94 68 ALA A CA 1
ATOM 513 C C . ALA A 1 68 ? 10.260 18.386 -18.372 1.00 95.94 68 ALA A C 1
ATOM 515 O O . ALA A 1 68 ? 10.605 19.558 -18.513 1.00 95.94 68 ALA A O 1
ATOM 516 N N . ALA A 1 69 ? 10.085 17.578 -19.422 1.00 94.62 69 ALA A N 1
ATOM 517 C CA . ALA A 1 69 ? 10.267 18.028 -20.800 1.00 94.62 69 ALA A CA 1
ATOM 518 C C . ALA A 1 69 ? 9.233 19.103 -21.190 1.00 94.62 69 ALA A C 1
ATOM 520 O O . ALA A 1 69 ? 9.606 20.179 -21.653 1.00 94.62 69 ALA A O 1
ATOM 521 N N . ALA A 1 70 ? 7.946 18.872 -20.908 1.00 91.06 70 ALA A N 1
ATOM 522 C CA . ALA A 1 70 ? 6.871 19.815 -21.234 1.00 91.06 70 ALA A CA 1
ATOM 523 C C . ALA A 1 70 ? 6.996 21.168 -20.500 1.00 91.06 70 ALA A C 1
ATOM 525 O O . ALA A 1 70 ? 6.688 22.230 -21.053 1.00 91.06 70 ALA A O 1
ATOM 526 N N . THR A 1 71 ? 7.472 21.153 -19.254 1.00 88.75 71 THR A N 1
ATOM 527 C CA . THR A 1 71 ? 7.719 22.377 -18.474 1.00 88.75 71 THR A CA 1
ATOM 528 C C . THR A 1 71 ? 8.981 23.112 -18.938 1.00 88.75 71 THR A C 1
ATOM 530 O O . THR A 1 71 ? 8.989 24.344 -18.962 1.00 88.75 71 THR A O 1
ATOM 533 N N . ALA A 1 72 ? 10.010 22.394 -19.404 1.00 77.38 72 ALA A N 1
ATOM 534 C CA . ALA A 1 72 ? 11.194 22.994 -20.021 1.00 77.38 72 ALA A CA 1
ATOM 535 C C . ALA A 1 72 ? 10.879 23.685 -21.363 1.00 77.38 72 ALA A C 1
ATOM 537 O O . ALA A 1 72 ? 11.419 24.759 -21.638 1.00 77.38 72 ALA A O 1
ATOM 538 N N . ASP A 1 73 ? 9.967 23.126 -22.165 1.00 62.38 73 ASP A N 1
ATOM 539 C CA . ASP A 1 73 ? 9.511 23.736 -23.422 1.00 62.38 73 ASP A CA 1
ATOM 540 C C . ASP A 1 73 ? 8.632 24.983 -23.199 1.00 62.38 73 ASP A C 1
ATOM 542 O O . ASP A 1 73 ? 8.684 25.937 -23.979 1.00 62.38 73 ASP A O 1
ATOM 546 N N . THR A 1 74 ? 7.881 25.036 -22.095 1.00 61.19 74 THR A N 1
ATOM 547 C CA . THR A 1 74 ? 7.059 26.206 -21.725 1.00 61.19 74 THR A CA 1
ATOM 548 C C . THR A 1 74 ? 7.916 27.404 -21.287 1.00 61.19 74 THR A C 1
ATOM 550 O O . THR A 1 74 ? 7.586 28.550 -21.592 1.00 61.19 74 THR A O 1
ATOM 553 N N . ASN A 1 75 ? 9.071 27.159 -20.655 1.00 57.12 75 ASN A N 1
ATOM 554 C CA . ASN A 1 75 ? 9.963 28.207 -20.137 1.00 57.12 75 ASN A CA 1
ATOM 555 C C . ASN A 1 75 ? 10.752 28.961 -21.235 1.00 57.12 75 ASN A C 1
ATOM 557 O O . ASN A 1 75 ? 11.465 29.920 -20.958 1.00 57.12 75 ASN A O 1
ATOM 561 N N . LYS A 1 76 ? 10.625 28.555 -22.506 1.00 55.34 76 LYS A N 1
ATOM 562 C CA . LYS A 1 76 ? 11.199 29.279 -23.654 1.00 55.34 76 LYS A CA 1
ATOM 563 C C . LYS A 1 76 ? 10.292 30.370 -24.228 1.00 55.34 76 LYS A C 1
ATOM 565 O O . LYS A 1 76 ? 10.773 31.150 -25.046 1.00 55.34 76 LYS A O 1
ATOM 570 N N . ASN A 1 77 ? 9.019 30.435 -23.823 1.00 56.91 77 ASN A N 1
ATOM 571 C CA . ASN A 1 77 ? 8.037 31.333 -24.443 1.00 56.91 77 ASN A CA 1
ATOM 572 C C . ASN A 1 77 ? 7.560 32.497 -23.567 1.00 56.91 77 ASN A C 1
ATOM 574 O O . ASN A 1 77 ? 6.921 33.392 -24.107 1.00 56.91 77 ASN A O 1
ATOM 578 N N . ASN A 1 78 ? 7.901 32.554 -22.276 1.00 50.03 78 ASN A N 1
ATOM 579 C CA . ASN A 1 78 ? 7.494 33.664 -21.414 1.00 50.03 78 ASN A CA 1
ATOM 580 C C . ASN A 1 78 ? 8.709 34.284 -20.721 1.00 50.03 78 ASN A C 1
ATOM 582 O O . ASN A 1 78 ? 9.288 33.699 -19.809 1.00 50.03 78 ASN A O 1
ATOM 586 N N . GLY A 1 79 ? 9.072 35.492 -21.155 1.00 48.84 79 GLY A N 1
ATOM 587 C CA . GLY A 1 79 ? 9.878 36.388 -20.340 1.00 48.84 79 GLY A CA 1
ATOM 588 C C . GLY A 1 79 ? 9.095 36.773 -19.084 1.00 48.84 79 GLY A C 1
ATOM 589 O O . GLY A 1 79 ? 8.016 37.339 -19.198 1.00 48.84 79 GLY A O 1
ATOM 590 N N . GLU A 1 80 ? 9.656 36.396 -17.936 1.00 45.88 80 GLU A N 1
ATOM 591 C CA . GLU A 1 80 ? 9.636 37.092 -16.642 1.00 45.88 80 GLU A CA 1
ATOM 592 C C . GLU A 1 80 ? 8.304 37.723 -16.185 1.00 45.88 80 GLU A C 1
ATOM 594 O O . GLU A 1 80 ? 7.963 38.818 -16.610 1.00 45.88 80 GLU A O 1
ATOM 599 N N . GLU A 1 81 ? 7.593 37.066 -15.255 1.00 42.41 81 GLU A N 1
ATOM 600 C CA . GLU A 1 81 ? 7.202 37.651 -13.954 1.00 42.41 81 GLU A CA 1
ATOM 601 C C . GLU A 1 81 ? 6.423 36.639 -13.083 1.00 42.41 81 GLU A C 1
ATOM 603 O O . GLU A 1 81 ? 5.394 36.102 -13.480 1.00 42.41 81 GLU A O 1
ATOM 608 N N . SER A 1 82 ? 6.944 36.460 -11.864 1.00 46.38 82 SER A N 1
ATOM 609 C CA . SER A 1 82 ? 6.322 35.992 -10.615 1.00 46.38 82 SER A CA 1
ATOM 610 C C . SER A 1 82 ? 5.695 34.592 -10.513 1.00 46.38 82 SER A C 1
ATOM 612 O O . SER A 1 82 ? 4.733 34.213 -11.172 1.00 46.38 82 SER A O 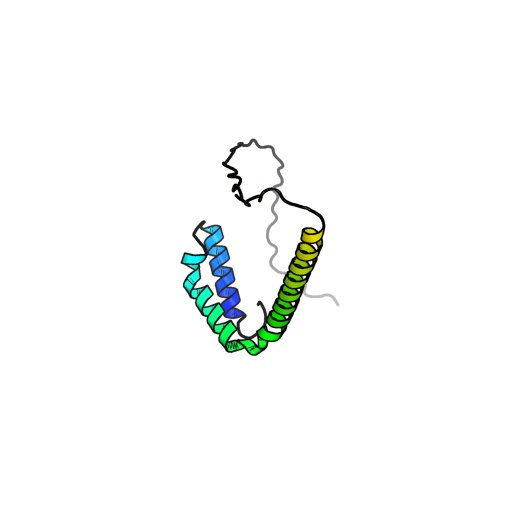1
ATOM 614 N N . ALA A 1 83 ? 6.247 33.852 -9.550 1.00 50.56 83 ALA A N 1
ATOM 615 C CA . ALA A 1 83 ? 5.797 32.561 -9.056 1.00 50.56 83 ALA A CA 1
ATOM 616 C C . ALA A 1 83 ? 4.340 32.568 -8.562 1.00 50.56 83 ALA A C 1
ATOM 618 O O . ALA A 1 83 ? 3.935 33.502 -7.870 1.00 50.56 83 ALA A O 1
ATOM 619 N N . PRO A 1 84 ? 3.609 31.462 -8.759 1.00 43.53 84 PRO A N 1
ATOM 620 C CA . PRO A 1 84 ? 2.581 31.051 -7.822 1.00 43.53 84 PRO A CA 1
ATOM 621 C C . PRO A 1 84 ? 3.124 29.931 -6.924 1.00 43.53 84 PRO A C 1
ATOM 623 O O . PRO A 1 84 ? 3.394 28.815 -7.373 1.00 43.53 84 PRO A O 1
ATOM 626 N N . SER A 1 85 ? 3.281 30.242 -5.638 1.00 54.91 85 SER A N 1
ATOM 627 C CA . SER A 1 85 ? 3.266 29.246 -4.566 1.00 54.91 85 SER A CA 1
ATOM 628 C C . SER A 1 85 ? 1.968 28.438 -4.653 1.00 54.91 85 SER A C 1
ATOM 630 O O . SER A 1 85 ? 0.900 29.045 -4.744 1.00 54.91 85 SER A O 1
ATOM 632 N N . PRO A 1 86 ? 1.990 27.099 -4.587 1.00 46.53 86 PRO A N 1
ATOM 633 C CA . PRO A 1 86 ? 0.802 26.355 -4.222 1.00 46.53 86 PRO A CA 1
ATOM 634 C C . PRO A 1 86 ? 0.719 26.313 -2.695 1.00 46.53 86 PRO A C 1
ATOM 636 O O . PRO A 1 86 ? 1.014 25.298 -2.062 1.00 46.53 86 PRO A O 1
ATOM 639 N N . ASP A 1 87 ? 0.303 27.432 -2.103 1.00 47.16 87 ASP A N 1
ATOM 640 C CA . ASP A 1 87 ? -0.416 27.403 -0.834 1.00 47.16 87 ASP A CA 1
ATOM 641 C C . ASP A 1 87 ? -1.710 26.632 -1.117 1.00 47.16 87 ASP A C 1
ATOM 643 O O . ASP A 1 87 ? -2.686 27.175 -1.635 1.00 47.16 87 ASP A O 1
ATOM 647 N N . THR A 1 88 ? -1.683 25.315 -0.913 1.00 44.66 88 THR A N 1
ATOM 648 C CA . THR A 1 88 ? -2.897 24.512 -1.053 1.00 44.66 88 THR A CA 1
ATOM 649 C C . THR A 1 88 ? -3.673 24.692 0.238 1.00 44.66 88 THR A C 1
ATOM 651 O O . THR A 1 88 ? -3.429 24.014 1.235 1.00 44.66 88 THR A O 1
ATOM 654 N N . ASP A 1 89 ? -4.536 25.701 0.201 1.00 37.44 89 ASP A N 1
ATOM 655 C CA . ASP A 1 89 ? -5.658 25.923 1.099 1.00 37.44 89 ASP A CA 1
ATOM 656 C C . ASP A 1 89 ? -6.453 24.612 1.191 1.00 37.44 89 ASP A C 1
ATOM 658 O O . ASP A 1 89 ? -7.108 24.175 0.239 1.00 37.44 89 ASP A O 1
ATOM 662 N N . TRP A 1 90 ? -6.293 23.911 2.311 1.00 55.31 90 TRP A N 1
ATOM 663 C CA . TRP A 1 90 ? -7.152 22.792 2.654 1.00 55.31 90 TRP A CA 1
ATOM 664 C C . TRP A 1 90 ? -8.535 23.381 2.882 1.00 55.31 90 TRP A C 1
ATOM 666 O O . TRP A 1 90 ? -8.755 24.064 3.878 1.00 55.31 90 TRP A O 1
ATOM 676 N N . VAL A 1 91 ? -9.456 23.137 1.949 1.00 38.12 91 VAL A N 1
ATOM 677 C CA . VAL A 1 91 ? -10.866 23.448 2.166 1.00 38.12 91 VAL A CA 1
ATOM 678 C C . VAL A 1 91 ? -11.339 22.578 3.323 1.00 38.12 91 VAL A C 1
ATOM 680 O O . VAL A 1 91 ? -11.628 21.391 3.171 1.00 38.12 91 VAL A O 1
ATOM 683 N N . GLU A 1 92 ? -11.379 23.198 4.492 1.00 46.16 92 GLU A N 1
ATOM 684 C CA . GLU A 1 92 ? -12.106 22.744 5.656 1.00 46.16 92 GLU A CA 1
ATOM 685 C C . GLU A 1 92 ? -13.593 22.767 5.285 1.00 46.16 92 GLU A C 1
ATOM 687 O O . GLU A 1 92 ? -14.237 23.816 5.224 1.00 46.16 92 GLU A O 1
ATOM 692 N N . VAL A 1 93 ? -14.144 21.602 4.945 1.00 38.19 93 VAL A N 1
ATOM 693 C CA . VAL A 1 93 ? -15.595 21.423 4.951 1.00 38.19 93 VAL A CA 1
ATOM 694 C C . VAL A 1 93 ? -15.965 21.107 6.392 1.00 38.19 93 VAL A C 1
ATOM 696 O O . VAL A 1 93 ? -16.060 19.943 6.777 1.00 38.19 93 VAL A O 1
ATOM 699 N N . GLU A 1 94 ? -16.114 22.159 7.199 1.00 42.97 94 GLU A N 1
ATOM 700 C CA . GLU A 1 94 ? -16.815 22.050 8.471 1.00 42.97 94 GLU A CA 1
ATOM 701 C C . GLU A 1 94 ? -18.294 21.735 8.228 1.00 42.97 94 GLU A C 1
ATOM 703 O O . GLU A 1 94 ? -18.923 22.142 7.246 1.00 42.97 94 GLU A O 1
ATOM 708 N N . GLU A 1 95 ? -18.819 20.951 9.157 1.00 42.03 95 GLU A N 1
ATOM 709 C CA . GLU A 1 95 ? -20.130 20.338 9.151 1.00 42.03 95 GLU A CA 1
ATOM 710 C C . GLU A 1 95 ? -21.290 21.326 8.981 1.00 42.03 95 GLU A C 1
ATOM 712 O O . GLU A 1 95 ? -21.403 22.336 9.674 1.00 42.03 95 GLU A O 1
ATOM 717 N N . ALA A 1 96 ? -22.268 20.930 8.167 1.00 39.16 96 ALA A N 1
ATOM 718 C CA . ALA A 1 96 ? -23.643 21.367 8.345 1.00 39.16 96 ALA A CA 1
ATOM 719 C C . ALA A 1 96 ? -24.550 20.138 8.448 1.00 39.16 96 ALA A C 1
ATOM 721 O O . ALA A 1 96 ? -25.031 19.581 7.462 1.00 39.16 96 ALA A O 1
ATOM 722 N N . THR A 1 97 ? -24.764 19.736 9.698 1.00 39.31 97 THR A N 1
ATOM 723 C CA . THR A 1 97 ? -25.975 19.078 10.192 1.00 39.31 97 THR A CA 1
ATOM 724 C C . THR A 1 97 ? -27.230 19.489 9.407 1.00 39.31 97 THR A C 1
ATOM 726 O O . THR A 1 97 ? -27.547 20.672 9.270 1.00 39.31 97 THR A O 1
ATOM 729 N N . SER A 1 98 ? -27.989 18.507 8.922 1.00 33.41 98 SER A N 1
ATOM 730 C CA . SER A 1 98 ? -29.395 18.714 8.583 1.00 33.41 98 SER A CA 1
ATOM 731 C C . SER A 1 98 ? -30.190 17.446 8.869 1.00 33.41 98 SER A C 1
ATOM 733 O O . SER A 1 98 ? -30.123 16.444 8.160 1.00 33.41 98 SER A O 1
ATOM 735 N N . SER A 1 99 ? -30.903 17.502 9.987 1.00 48.31 99 SER A N 1
ATOM 736 C CA . SER A 1 99 ? -31.840 16.500 10.470 1.00 48.31 99 SER A CA 1
ATOM 737 C C . SER A 1 99 ? -33.020 16.245 9.512 1.00 48.31 99 SER A C 1
ATOM 739 O O . SER A 1 99 ? -33.604 17.170 8.959 1.00 48.31 99 SER A O 1
ATOM 741 N N . THR A 1 100 ? -33.382 14.959 9.435 1.00 37.31 100 THR A N 1
ATOM 742 C CA . THR A 1 100 ? -34.659 14.249 9.149 1.00 37.31 100 THR A CA 1
ATOM 743 C C . THR A 1 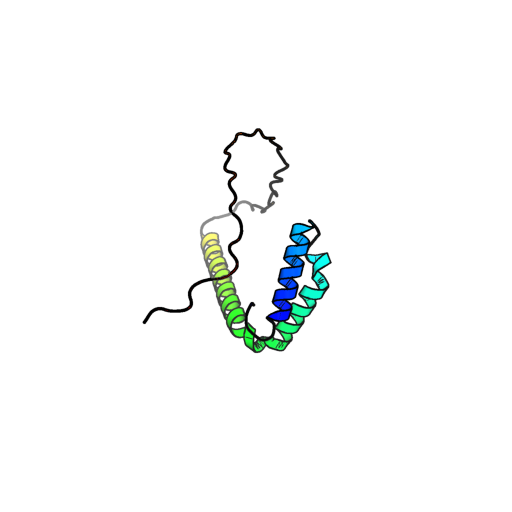100 ? -35.992 15.040 9.117 1.00 37.31 100 THR A C 1
ATOM 745 O O . THR A 1 100 ? -36.140 16.002 9.872 1.00 37.31 100 THR A O 1
ATOM 748 N N . PRO A 1 101 ? -37.038 14.563 8.385 1.00 40.44 101 PRO A N 1
ATOM 749 C CA . PRO A 1 101 ? -37.927 13.503 8.911 1.00 40.44 101 PRO A CA 1
ATOM 750 C C . PRO A 1 101 ? -38.455 12.452 7.899 1.00 40.44 101 PRO A C 1
ATOM 752 O O . PRO A 1 101 ? -38.304 12.561 6.687 1.00 40.44 101 PRO A O 1
ATOM 755 N N . ALA A 1 102 ? -39.059 11.412 8.484 1.00 39.94 102 ALA A N 1
ATOM 756 C CA . ALA A 1 102 ? -39.530 10.139 7.938 1.00 39.94 102 ALA A CA 1
ATOM 757 C C . ALA A 1 102 ? -40.855 10.170 7.150 1.00 39.94 102 ALA A C 1
ATOM 759 O O . ALA A 1 102 ? -41.732 10.933 7.523 1.00 39.94 102 ALA A O 1
ATOM 760 N N . GLU A 1 103 ? -41.020 9.229 6.206 1.00 35.88 103 GLU A N 1
ATOM 761 C CA . GLU A 1 103 ? -42.199 8.380 5.883 1.00 35.88 103 GLU A CA 1
ATOM 762 C C . GLU A 1 103 ? -41.633 7.230 5.004 1.00 35.88 103 GLU A C 1
ATOM 764 O O . GLU A 1 103 ? -40.775 7.482 4.169 1.00 35.88 103 GLU A O 1
ATOM 769 N N . GLY A 1 104 ? -41.891 5.926 5.124 1.00 29.66 104 GLY A N 1
ATOM 770 C CA . GLY A 1 104 ? -43.073 5.175 5.519 1.00 29.66 104 GLY A CA 1
ATOM 771 C C . GLY A 1 104 ? -43.392 4.186 4.382 1.00 29.66 104 GLY A C 1
ATOM 772 O O . GLY A 1 104 ? -44.081 4.553 3.442 1.00 29.66 104 GLY A O 1
ATOM 773 N N . MET A 1 105 ? -42.918 2.936 4.436 1.00 32.66 105 MET A N 1
ATOM 774 C CA . MET A 1 105 ? -43.489 1.838 3.638 1.00 32.66 105 MET A CA 1
ATOM 775 C C . MET A 1 105 ? -43.302 0.532 4.405 1.00 32.66 105 MET A C 1
ATOM 777 O O . MET A 1 105 ? -42.197 0.139 4.764 1.00 32.66 105 MET A O 1
ATOM 781 N N . LYS A 1 106 ? -44.438 -0.078 4.712 1.00 38.53 106 LYS A N 1
ATOM 782 C CA . LYS A 1 106 ? -44.612 -1.288 5.505 1.00 38.53 106 LYS A CA 1
ATOM 783 C C . LYS A 1 106 ? -44.567 -2.484 4.560 1.00 38.53 106 LYS A C 1
ATOM 785 O O . LYS A 1 106 ? -45.259 -2.451 3.545 1.00 38.53 106 LYS A O 1
ATOM 790 N N . ASN A 1 107 ? -43.882 -3.550 4.942 1.00 35.19 107 ASN A N 1
ATOM 791 C CA . ASN A 1 107 ? -44.265 -4.912 4.579 1.00 35.19 107 ASN A CA 1
ATOM 792 C C . ASN A 1 107 ? -43.591 -5.909 5.521 1.00 35.19 107 ASN A C 1
ATOM 794 O O . ASN A 1 107 ? -42.460 -6.346 5.345 1.00 35.19 107 ASN A O 1
ATOM 798 N N . GLU A 1 108 ? -44.364 -6.241 6.539 1.00 40.78 108 GLU A N 1
ATOM 799 C CA . GLU A 1 108 ? -44.271 -7.460 7.317 1.00 40.78 108 GLU A CA 1
ATOM 800 C C . GLU A 1 108 ? -45.043 -8.537 6.539 1.00 40.78 108 GLU A C 1
ATOM 802 O O . GLU A 1 108 ? -46.179 -8.273 6.160 1.00 40.78 108 GLU A O 1
ATOM 807 N N . GLU A 1 10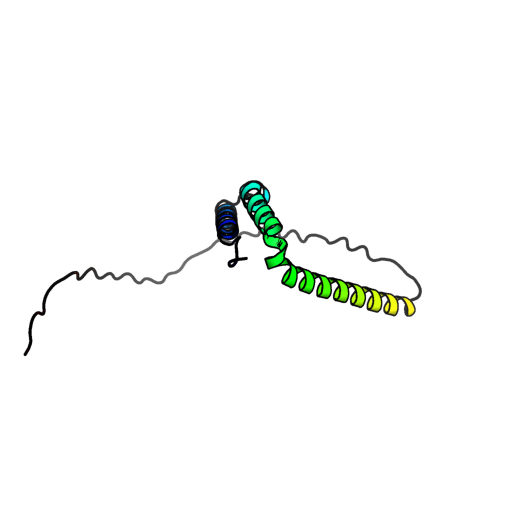9 ? -44.455 -9.705 6.268 1.00 39.53 109 GLU A N 1
ATOM 808 C CA . GLU A 1 109 ? -45.146 -10.978 6.518 1.00 39.53 109 GLU A CA 1
ATOM 809 C C . GLU A 1 109 ? -44.171 -12.163 6.512 1.00 39.53 109 GLU A C 1
ATOM 811 O O . GLU A 1 109 ? -43.278 -12.289 5.674 1.00 39.53 109 GLU A O 1
ATOM 816 N N . ALA A 1 110 ? -44.356 -13.013 7.514 1.00 38.12 110 ALA A N 1
ATOM 817 C CA . ALA A 1 110 ? -43.596 -14.204 7.832 1.00 38.12 110 ALA A CA 1
ATOM 818 C C . ALA A 1 110 ? -44.280 -15.459 7.274 1.00 38.12 110 ALA A C 1
ATOM 820 O O . ALA A 1 110 ? -45.502 -15.513 7.245 1.00 38.12 110 ALA A O 1
ATOM 821 N N . ILE A 1 111 ? -43.500 -16.495 6.955 1.00 44.34 111 ILE A N 1
ATOM 822 C CA . ILE A 1 111 ? -43.880 -17.923 7.034 1.00 44.34 111 ILE A CA 1
ATOM 823 C C . ILE A 1 111 ? -42.569 -18.735 7.051 1.00 44.34 111 ILE A C 1
ATOM 825 O O . ILE A 1 111 ? -41.855 -18.792 6.058 1.00 44.34 111 ILE A O 1
ATOM 829 N N . VAL A 1 112 ? -42.035 -19.080 8.228 1.00 36.25 112 VAL A N 1
ATOM 830 C CA . VAL A 1 112 ? -42.210 -20.371 8.930 1.00 36.25 112 VAL A CA 1
ATOM 831 C C . VAL A 1 112 ? -41.913 -21.599 8.060 1.00 36.25 112 VAL A C 1
ATOM 833 O O . VAL A 1 112 ? -42.693 -21.987 7.198 1.00 36.25 112 VAL A O 1
ATOM 836 N N . ASP A 1 113 ? -40.752 -22.185 8.355 1.00 38.12 113 ASP A N 1
ATOM 837 C CA . ASP A 1 113 ? -40.484 -23.608 8.584 1.00 38.12 113 ASP A CA 1
ATOM 838 C C . ASP A 1 113 ? -41.379 -24.650 7.884 1.00 38.12 113 ASP A C 1
ATOM 840 O O . ASP A 1 113 ? -42.563 -24.820 8.188 1.00 38.12 113 ASP A O 1
ATOM 844 N N . LYS A 1 114 ? -40.754 -25.463 7.029 1.00 40.16 114 LYS A N 1
ATOM 845 C CA . LYS A 1 114 ? -41.209 -26.832 6.784 1.00 40.16 114 LYS A CA 1
ATOM 846 C C . LYS A 1 114 ? -39.992 -27.739 6.651 1.00 40.16 114 LYS A C 1
ATOM 848 O O . LYS A 1 114 ? -39.597 -28.129 5.553 1.00 40.16 114 LYS A O 1
ATOM 853 N N . ALA A 1 115 ? -39.399 -28.067 7.792 1.00 36.22 115 ALA A N 1
ATOM 854 C CA . ALA A 1 115 ? -38.703 -29.331 7.926 1.00 36.22 115 ALA A CA 1
ATOM 855 C C . ALA A 1 115 ? -39.674 -30.509 7.690 1.00 36.22 115 ALA A C 1
ATOM 857 O O . ALA A 1 115 ? -40.818 -30.509 8.142 1.00 36.22 115 ALA A O 1
ATOM 858 N N . GLU A 1 116 ? -39.132 -31.505 6.993 1.00 35.09 116 GLU A N 1
ATOM 859 C CA . GLU A 1 116 ? -39.465 -32.928 7.005 1.00 35.09 116 GLU A CA 1
ATOM 860 C C . GLU A 1 116 ? -40.809 -33.468 6.480 1.00 35.09 116 GLU A C 1
ATOM 862 O O . GLU A 1 116 ? -41.913 -33.050 6.825 1.00 35.09 116 GLU A O 1
ATOM 867 N N . SER A 1 117 ? -40.619 -34.601 5.791 1.00 41.06 117 SER A N 1
ATOM 868 C CA . SER A 1 117 ? -41.503 -35.762 5.707 1.00 41.06 117 SER A CA 1
ATOM 869 C C . SER A 1 117 ? -42.510 -35.793 4.554 1.00 41.06 117 SER A C 1
ATOM 871 O O . SER A 1 117 ? -43.339 -34.905 4.388 1.00 41.06 117 SER A O 1
ATOM 873 N N . LEU A 1 118 ? -42.477 -36.940 3.856 1.00 41.16 118 LEU A N 1
ATOM 874 C CA . LEU A 1 118 ? -43.449 -37.497 2.901 1.00 41.16 118 LEU A CA 1
ATOM 875 C C . LEU A 1 118 ? -43.163 -37.248 1.408 1.00 41.16 118 LEU A C 1
ATOM 877 O O . LEU A 1 118 ? -43.723 -36.354 0.790 1.00 41.16 118 LEU A O 1
ATOM 881 N N . SER A 1 119 ? -42.379 -38.135 0.786 1.00 46.91 119 SER A N 1
ATOM 882 C CA . SER A 1 119 ? -42.975 -39.146 -0.107 1.00 46.91 119 SER A CA 1
ATOM 883 C C . SER A 1 119 ? -41.927 -40.179 -0.532 1.00 46.91 119 SER A C 1
ATOM 885 O O . SER A 1 119 ? -41.238 -40.045 -1.540 1.00 46.91 119 SER A O 1
ATOM 887 N N . LEU A 1 120 ? -41.850 -41.257 0.246 1.00 46.06 120 LEU A N 1
ATOM 888 C CA . LEU A 1 120 ? -41.587 -42.582 -0.305 1.00 46.06 120 LEU A CA 1
ATOM 889 C C . LEU A 1 120 ? -42.633 -42.878 -1.392 1.00 46.06 120 LEU A C 1
ATOM 891 O O . LEU A 1 120 ? -43.818 -42.653 -1.170 1.00 46.06 120 LEU A O 1
ATOM 895 N N . GLY A 1 121 ? -42.184 -43.447 -2.510 1.00 42.06 121 GLY A N 1
ATOM 896 C CA . GLY A 1 121 ? -43.001 -44.295 -3.377 1.00 42.06 121 GLY A CA 1
ATOM 897 C C . GLY A 1 121 ? -43.843 -43.591 -4.440 1.00 42.06 121 GLY A C 1
ATOM 898 O O . GLY A 1 121 ? -44.881 -43.010 -4.144 1.00 42.06 121 GLY A O 1
ATOM 899 N N . ASN A 1 122 ? -43.467 -43.787 -5.706 1.00 49.69 122 ASN A N 1
ATOM 900 C CA . ASN A 1 122 ? -44.414 -44.330 -6.675 1.00 49.69 122 ASN A CA 1
ATOM 901 C C . ASN A 1 122 ? -43.688 -44.967 -7.872 1.00 49.69 122 ASN A C 1
ATOM 903 O O . ASN A 1 122 ? -42.994 -44.268 -8.600 1.00 49.69 122 ASN A O 1
ATOM 907 N N . GLN A 1 123 ? -43.927 -46.280 -7.994 1.00 49.31 123 GLN A N 1
ATOM 908 C CA . GLN A 1 123 ? -43.934 -47.166 -9.173 1.00 49.31 123 GLN A CA 1
ATOM 909 C C . GLN A 1 123 ? -42.718 -47.212 -10.103 1.00 49.31 123 GLN A C 1
ATOM 911 O O . GLN A 1 123 ? -42.503 -46.264 -10.884 1.00 49.31 123 GLN A O 1
#

InterPro domains:
  IPR012891 GCK domain [PF07802] (1-64)
  IPR012891 GCK domain [SM01227] (1-67)

Organism: Triticum urartu (NCBI:txid4572)